Protein AF-A0A0R2JJT0-F1 (afdb_monomer)

Organism: NCBI:txid1620

Structure (mmCIF, N/CA/C/O backbone):
data_AF-A0A0R2JJT0-F1
#
_entry.id   AF-A0A0R2JJT0-F1
#
loop_
_atom_site.group_PDB
_atom_site.id
_atom_site.type_symbol
_atom_site.label_atom_id
_atom_site.label_alt_id
_atom_site.label_comp_id
_atom_site.label_asym_id
_atom_site.label_entity_id
_atom_site.label_seq_id
_atom_site.pdbx_PDB_ins_code
_atom_site.Cartn_x
_atom_site.Cartn_y
_atom_site.Cartn_z
_atom_site.occupancy
_atom_site.B_iso_or_equiv
_atom_site.auth_seq_id
_atom_site.auth_comp_id
_atom_site.auth_asym_id
_atom_site.auth_atom_id
_atom_site.pdbx_PDB_model_num
ATOM 1 N N . MET A 1 1 ? -5.589 -6.168 -30.542 1.00 75.81 1 MET A N 1
ATOM 2 C CA . MET A 1 1 ? -5.222 -7.209 -29.555 1.00 75.81 1 MET A CA 1
ATOM 3 C C . MET A 1 1 ? -4.360 -6.554 -28.489 1.00 75.81 1 MET A C 1
ATOM 5 O O . MET A 1 1 ? -3.458 -5.815 -28.859 1.00 75.81 1 MET A O 1
ATOM 9 N N . ILE A 1 2 ? -4.663 -6.746 -27.204 1.00 85.06 2 ILE A N 1
ATOM 10 C CA . ILE A 1 2 ? -3.824 -6.237 -26.106 1.00 85.06 2 ILE A CA 1
ATOM 11 C C . ILE A 1 2 ? -2.574 -7.119 -2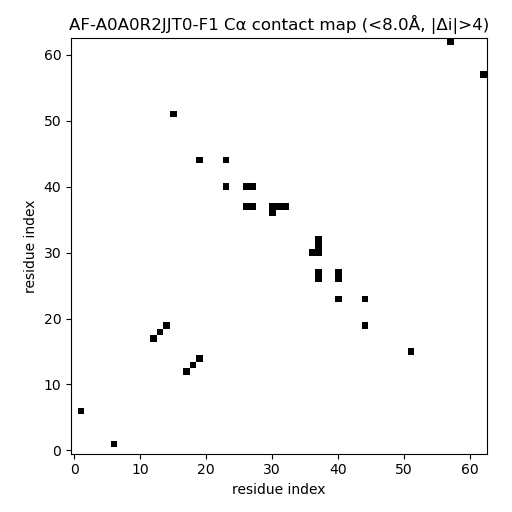6.033 1.00 85.06 2 ILE A C 1
ATOM 13 O O . ILE A 1 2 ? -2.692 -8.342 -26.085 1.00 85.06 2 ILE A O 1
ATOM 17 N N . SER A 1 3 ? -1.384 -6.520 -25.958 1.00 95.12 3 SER A N 1
ATOM 18 C CA . SER A 1 3 ? -0.149 -7.298 -25.856 1.00 95.12 3 SER A CA 1
ATOM 19 C C . SER A 1 3 ? -0.026 -7.949 -24.469 1.00 95.12 3 SER A C 1
ATOM 21 O O . SER A 1 3 ? -0.514 -7.386 -23.482 1.00 95.12 3 SER A O 1
ATOM 23 N N . PRO A 1 4 ? 0.665 -9.097 -24.346 1.00 94.00 4 PRO A N 1
ATOM 24 C CA . PRO A 1 4 ? 0.914 -9.724 -23.045 1.00 94.00 4 PRO A CA 1
ATOM 25 C C . PRO A 1 4 ? 1.586 -8.780 -22.036 1.00 94.00 4 PRO A C 1
ATOM 27 O O . PRO A 1 4 ? 1.263 -8.809 -20.853 1.00 94.00 4 PRO A O 1
ATOM 30 N N . ALA A 1 5 ? 2.468 -7.894 -22.510 1.00 91.88 5 ALA A N 1
ATOM 31 C CA . ALA A 1 5 ? 3.144 -6.901 -21.677 1.00 91.88 5 ALA A CA 1
ATOM 32 C C . ALA A 1 5 ? 2.174 -5.864 -21.088 1.00 91.88 5 ALA A C 1
ATOM 34 O O . ALA A 1 5 ? 2.270 -5.537 -19.907 1.00 91.88 5 ALA A O 1
ATOM 35 N N . ILE A 1 6 ? 1.207 -5.382 -21.879 1.00 92.00 6 ILE A N 1
ATOM 36 C CA . ILE A 1 6 ? 0.178 -4.453 -21.387 1.00 92.00 6 ILE A CA 1
ATOM 37 C C . ILE A 1 6 ? -0.698 -5.148 -20.342 1.00 92.00 6 ILE A C 1
ATOM 39 O O . ILE A 1 6 ? -0.976 -4.567 -19.295 1.00 92.00 6 ILE A O 1
ATOM 43 N N . LEU A 1 7 ? -1.091 -6.403 -20.583 1.00 95.00 7 LEU A N 1
ATOM 44 C CA . LEU A 1 7 ? -1.884 -7.171 -19.622 1.00 95.00 7 LEU A CA 1
ATOM 45 C C . LEU A 1 7 ? -1.144 -7.351 -18.288 1.00 95.00 7 LEU A C 1
ATOM 47 O O . LEU A 1 7 ? -1.730 -7.118 -17.232 1.00 95.00 7 LEU A O 1
ATOM 51 N N . LEU A 1 8 ? 0.144 -7.704 -18.337 1.00 94.81 8 LEU A N 1
ATOM 52 C CA . LEU A 1 8 ? 0.987 -7.825 -17.148 1.00 94.81 8 LEU A CA 1
ATOM 53 C C . LEU A 1 8 ? 1.117 -6.483 -16.411 1.00 94.81 8 LEU A C 1
ATOM 55 O O . LEU A 1 8 ? 0.962 -6.436 -15.192 1.00 94.81 8 LEU A O 1
ATOM 59 N N . GLY A 1 9 ? 1.326 -5.382 -17.138 1.00 90.25 9 GLY A N 1
ATOM 60 C CA . GLY A 1 9 ? 1.378 -4.039 -16.557 1.00 90.25 9 GLY A CA 1
ATOM 61 C C . GLY A 1 9 ? 0.089 -3.663 -15.820 1.00 90.25 9 GLY A C 1
ATOM 62 O O . GLY A 1 9 ? 0.144 -3.167 -14.695 1.00 90.25 9 GLY A O 1
ATOM 63 N N . MET A 1 10 ? -1.078 -3.969 -16.398 1.00 92.69 10 MET A N 1
ATOM 64 C CA . MET A 1 10 ? -2.367 -3.745 -15.732 1.00 92.69 10 MET A CA 1
ATOM 65 C C . MET A 1 10 ? -2.537 -4.610 -14.478 1.00 92.69 10 MET A C 1
ATOM 67 O O . MET A 1 10 ? -3.073 -4.132 -13.481 1.00 92.69 10 MET A O 1
ATOM 71 N N . GLN A 1 11 ? -2.088 -5.868 -14.507 1.00 94.44 11 GLN A N 1
ATOM 72 C CA . GLN A 1 11 ? -2.146 -6.756 -13.341 1.00 94.44 11 GLN A CA 1
ATOM 73 C C . GLN A 1 11 ? -1.265 -6.242 -12.200 1.00 94.44 11 GLN A C 1
ATOM 75 O O . GLN A 1 11 ? -1.720 -6.190 -11.058 1.00 94.44 11 GLN A O 1
ATOM 80 N N . ILE A 1 12 ? -0.040 -5.807 -12.508 1.00 93.69 12 ILE A N 1
ATOM 81 C CA . ILE A 1 12 ? 0.871 -5.208 -11.526 1.00 93.69 12 ILE A CA 1
ATOM 82 C C . ILE A 1 12 ? 0.254 -3.930 -10.957 1.00 93.69 12 ILE A C 1
ATOM 84 O O . ILE A 1 12 ? 0.193 -3.773 -9.740 1.00 93.69 12 ILE A O 1
ATOM 88 N N . PHE A 1 13 ? -0.272 -3.049 -11.810 1.00 91.06 13 PHE A N 1
ATOM 89 C CA . PHE A 1 13 ? -0.959 -1.840 -11.358 1.00 91.06 13 PHE A CA 1
ATOM 90 C C . PHE A 1 13 ? -2.134 -2.166 -10.429 1.00 91.06 13 PHE A C 1
ATOM 92 O O . PHE A 1 13 ? -2.262 -1.570 -9.361 1.00 91.06 13 PHE A O 1
ATOM 99 N N . ALA A 1 14 ? -2.974 -3.139 -10.787 1.00 93.69 14 ALA A N 1
ATOM 100 C CA . ALA A 1 14 ? -4.094 -3.551 -9.950 1.00 93.69 14 ALA A CA 1
ATOM 101 C C . ALA A 1 14 ? -3.626 -4.114 -8.597 1.00 93.69 14 ALA A C 1
ATOM 103 O O . ALA A 1 14 ? -4.194 -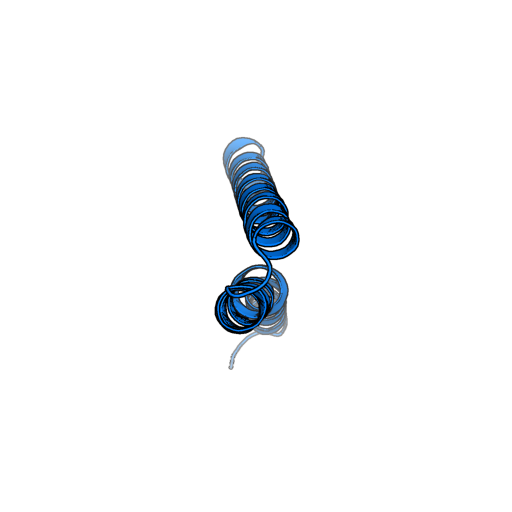3.768 -7.560 1.00 93.69 14 ALA A O 1
ATOM 104 N N . ALA A 1 15 ? -2.573 -4.932 -8.591 1.00 94.94 15 ALA A N 1
ATOM 105 C CA . ALA A 1 15 ? -2.009 -5.509 -7.374 1.00 94.94 15 ALA A CA 1
ATOM 106 C C . ALA A 1 15 ? -1.358 -4.455 -6.463 1.00 94.94 15 ALA A C 1
ATOM 108 O O . ALA A 1 15 ? -1.458 -4.566 -5.244 1.00 94.94 15 ALA A O 1
ATOM 109 N N . VAL A 1 16 ? -0.721 -3.432 -7.039 1.00 95.19 16 VAL A N 1
ATOM 110 C CA . VAL A 1 16 ? -0.002 -2.391 -6.291 1.00 95.19 16 VAL A CA 1
ATOM 111 C C . VAL A 1 16 ? -0.925 -1.254 -5.848 1.00 95.19 16 VAL A C 1
ATOM 113 O O . VAL A 1 16 ? -0.777 -0.745 -4.742 1.00 95.19 16 VAL A O 1
ATOM 116 N N . MET A 1 17 ? -1.888 -0.846 -6.672 1.00 94.19 17 MET A N 1
ATOM 117 C CA . MET A 1 17 ? -2.735 0.317 -6.385 1.00 94.19 17 MET A CA 1
ATOM 118 C C . MET A 1 17 ? -4.117 -0.095 -5.893 1.00 94.19 17 MET A C 1
ATOM 120 O O . MET A 1 17 ? -4.556 0.340 -4.834 1.00 94.19 17 MET A O 1
ATOM 124 N N . ILE A 1 18 ? -4.815 -0.955 -6.634 1.00 94.62 18 ILE A N 1
ATOM 125 C CA . ILE A 1 18 ? -6.238 -1.215 -6.382 1.00 94.62 18 ILE A CA 1
ATOM 126 C C . ILE A 1 18 ? -6.433 -2.118 -5.167 1.00 94.62 18 ILE A C 1
ATOM 128 O O . ILE A 1 18 ? -7.209 -1.786 -4.268 1.00 94.62 18 ILE A O 1
ATOM 132 N N . LEU A 1 19 ? -5.726 -3.247 -5.112 1.00 95.00 19 LEU A N 1
ATOM 133 C CA . LEU A 1 19 ? -5.900 -4.222 -4.038 1.00 95.00 19 LEU A CA 1
ATOM 134 C C . LEU A 1 19 ? -5.606 -3.620 -2.645 1.00 95.00 19 LEU A C 1
ATOM 136 O O . LEU A 1 19 ? -6.465 -3.747 -1.767 1.00 95.00 19 LEU A O 1
ATOM 140 N N . PRO A 1 20 ? -4.493 -2.893 -2.418 1.00 95.81 20 PRO A N 1
ATOM 141 C CA . PRO A 1 20 ? -4.209 -2.293 -1.116 1.00 95.81 20 PRO A CA 1
ATOM 142 C C . PRO A 1 20 ? -5.218 -1.210 -0.740 1.00 95.81 20 PRO A C 1
ATOM 144 O O . PRO A 1 20 ? -5.620 -1.139 0.419 1.00 95.81 20 PRO A O 1
ATOM 147 N N . THR A 1 21 ? -5.695 -0.410 -1.701 1.00 96.19 21 THR A N 1
ATOM 148 C CA . THR A 1 21 ? -6.747 0.589 -1.454 1.00 96.19 21 THR A CA 1
ATOM 149 C C . THR A 1 21 ? -8.063 -0.057 -1.033 1.00 96.19 21 THR A C 1
ATOM 151 O O . THR A 1 21 ? -8.721 0.444 -0.117 1.00 96.19 21 THR A O 1
ATOM 154 N N . VAL A 1 22 ? -8.454 -1.174 -1.653 1.00 97.25 22 VAL A N 1
ATOM 155 C CA . VAL A 1 22 ? -9.662 -1.916 -1.263 1.00 97.25 22 VAL A CA 1
ATOM 156 C C . VAL A 1 22 ? -9.500 -2.495 0.142 1.00 97.25 22 VAL A C 1
ATOM 158 O O . VAL A 1 22 ? -10.371 -2.276 0.987 1.00 97.25 22 VAL A O 1
ATOM 161 N N . ILE A 1 23 ? -8.374 -3.159 0.423 1.00 96.69 23 ILE A N 1
ATOM 162 C CA . ILE A 1 23 ? -8.069 -3.716 1.752 1.00 96.69 23 ILE A CA 1
ATOM 163 C C . ILE A 1 23 ? -8.101 -2.612 2.813 1.00 96.69 23 ILE A C 1
ATOM 165 O O . ILE A 1 23 ? -8.766 -2.762 3.839 1.00 96.69 23 ILE A O 1
ATOM 169 N N . TYR A 1 24 ? -7.444 -1.481 2.549 1.00 97.31 24 TYR A N 1
ATOM 170 C CA . TYR A 1 24 ? -7.444 -0.332 3.444 1.00 97.31 24 TYR A CA 1
ATOM 171 C C . TYR A 1 24 ? -8.851 0.225 3.658 1.00 97.31 24 TYR A C 1
ATOM 173 O O . TYR A 1 24 ? -9.232 0.475 4.794 1.00 97.31 24 TYR A O 1
ATOM 181 N N . SER A 1 25 ? -9.653 0.379 2.603 1.00 97.00 25 SER A N 1
ATOM 182 C CA . SER A 1 25 ? -11.010 0.936 2.704 1.00 97.00 25 SER A CA 1
ATOM 183 C C . SER A 1 25 ? -11.936 0.051 3.541 1.00 97.00 25 SER A C 1
ATOM 185 O O . SER A 1 25 ? -12.691 0.547 4.384 1.00 97.00 25 SER A O 1
ATOM 187 N N . VAL A 1 26 ? -11.856 -1.268 3.340 1.00 97.44 26 VAL A N 1
ATOM 188 C CA . VAL A 1 26 ? -12.594 -2.253 4.139 1.00 97.44 26 VAL A CA 1
ATOM 189 C C . VAL A 1 26 ? -12.109 -2.221 5.588 1.00 97.44 26 VAL A C 1
ATOM 191 O O . VAL A 1 26 ? -12.918 -2.042 6.501 1.00 97.44 26 VAL A O 1
ATOM 194 N N . GLY A 1 27 ? -10.794 -2.300 5.805 1.00 96.69 27 GLY A N 1
ATOM 195 C CA . GLY A 1 27 ? -10.192 -2.214 7.134 1.00 96.69 27 GLY A CA 1
ATOM 196 C C . GLY A 1 27 ? -10.544 -0.912 7.856 1.00 96.69 27 GLY A C 1
ATOM 197 O O . GLY A 1 27 ? -10.869 -0.935 9.037 1.00 96.69 27 GLY A O 1
ATOM 198 N N . HIS A 1 28 ? -10.576 0.217 7.149 1.00 95.81 28 HIS A N 1
ATOM 199 C CA . HIS A 1 28 ? -10.904 1.526 7.705 1.00 95.81 28 HIS A CA 1
ATOM 200 C C . HIS A 1 28 ? -12.330 1.545 8.255 1.00 95.81 28 HIS A C 1
ATOM 202 O O . HIS A 1 28 ? -12.559 2.078 9.336 1.00 95.81 28 HIS A O 1
ATOM 208 N N . ARG A 1 29 ? -13.297 0.939 7.554 1.00 96.06 29 ARG A N 1
ATOM 209 C CA . ARG A 1 29 ? -14.667 0.813 8.075 1.00 96.06 29 ARG A CA 1
ATOM 210 C C . ARG A 1 29 ? -14.740 -0.121 9.277 1.00 96.06 29 ARG A C 1
ATOM 212 O O . ARG A 1 29 ? -15.354 0.248 10.274 1.00 96.06 29 ARG A O 1
ATOM 219 N N . LEU A 1 30 ? -14.119 -1.296 9.193 1.00 96.94 30 LEU A N 1
ATOM 220 C CA . LEU A 1 30 ? -14.224 -2.329 10.228 1.00 96.94 30 LEU A CA 1
ATOM 221 C C . LEU A 1 30 ? -13.487 -1.961 11.520 1.00 96.94 30 LEU A C 1
ATOM 223 O O . LEU A 1 30 ? -13.954 -2.284 12.607 1.00 96.94 30 LEU A O 1
ATOM 227 N N . MET A 1 31 ? -12.352 -1.268 11.411 1.00 95.69 31 MET A N 1
ATOM 228 C CA . MET A 1 31 ? -11.469 -0.987 12.545 1.00 95.69 31 MET A CA 1
ATOM 229 C C . MET A 1 31 ? -11.793 0.322 13.266 1.00 95.69 31 MET A C 1
ATOM 231 O O . MET A 1 31 ? -11.190 0.591 14.298 1.00 95.69 31 MET A O 1
ATOM 235 N N . ARG A 1 32 ? -12.759 1.119 12.784 1.00 93.62 32 ARG A N 1
ATOM 236 C CA . ARG A 1 32 ? -13.212 2.364 13.443 1.00 93.62 32 ARG A CA 1
ATOM 237 C C . ARG A 1 32 ? -13.467 2.230 14.954 1.00 93.62 32 ARG A C 1
ATOM 239 O O . ARG A 1 32 ? -13.053 3.133 15.676 1.00 93.62 32 ARG A O 1
ATOM 246 N N . PRO A 1 33 ? -14.084 1.143 15.461 1.00 97.38 33 PRO A N 1
ATOM 247 C CA . PRO A 1 33 ? -14.295 0.959 16.899 1.00 97.38 33 PRO A CA 1
ATOM 248 C C . PRO A 1 33 ? -13.014 0.691 17.706 1.00 97.38 33 PRO A C 1
ATOM 250 O O . PRO A 1 33 ? -13.057 0.734 18.932 1.00 97.38 33 PRO A O 1
ATOM 253 N N . PHE A 1 34 ? -11.883 0.405 17.050 1.00 97.00 34 PHE A N 1
ATOM 254 C CA . PHE A 1 34 ? -10.608 0.030 17.669 1.00 97.00 34 PHE A CA 1
ATOM 255 C C . PHE A 1 34 ? -9.525 1.079 17.352 1.00 97.00 34 PHE A C 1
ATOM 257 O O . PHE A 1 34 ? -8.729 0.885 16.430 1.00 97.00 34 PHE A O 1
ATOM 264 N N . PRO A 1 35 ? -9.419 2.182 18.121 1.00 93.88 35 PRO A N 1
ATOM 265 C CA . PRO A 1 35 ? -8.633 3.360 17.735 1.00 93.88 35 PRO A CA 1
ATOM 266 C C . PRO A 1 35 ? -7.151 3.079 17.468 1.00 93.88 35 PRO A C 1
ATOM 268 O O . PRO A 1 35 ? -6.561 3.646 16.551 1.00 93.88 35 PRO A O 1
ATOM 271 N N . ARG A 1 36 ? -6.539 2.172 18.241 1.00 96.88 36 ARG A N 1
ATOM 272 C CA . ARG A 1 36 ? -5.127 1.797 18.060 1.00 96.88 36 ARG A CA 1
ATOM 273 C C . ARG A 1 36 ? -4.900 1.062 16.740 1.00 96.88 36 ARG A C 1
ATOM 275 O O . ARG A 1 36 ? -3.968 1.392 16.015 1.00 96.88 36 ARG A O 1
ATOM 282 N N . VAL A 1 37 ? -5.768 0.100 16.420 1.00 94.81 37 VAL A N 1
ATOM 283 C CA . VAL A 1 37 ? -5.695 -0.685 15.177 1.00 94.81 37 VAL A CA 1
ATOM 284 C C . VAL A 1 37 ? -6.043 0.190 13.978 1.00 94.81 37 VAL A C 1
ATOM 286 O O . VAL A 1 37 ? -5.364 0.139 12.957 1.00 94.81 37 VAL A O 1
ATOM 289 N N . PHE A 1 38 ? -7.047 1.053 14.123 1.00 94.75 38 PHE A N 1
ATOM 290 C CA . PHE A 1 38 ? -7.407 2.049 13.124 1.00 94.75 38 PHE A CA 1
ATOM 291 C C . PHE A 1 38 ? -6.226 2.961 12.789 1.00 94.75 38 PHE A C 1
ATOM 293 O O . PHE A 1 38 ? -5.887 3.109 11.618 1.00 94.75 38 PHE A O 1
ATOM 300 N N . ASN A 1 39 ? -5.551 3.523 13.794 1.00 97.06 39 ASN A N 1
ATOM 301 C CA . ASN A 1 39 ? -4.393 4.383 13.564 1.00 97.06 39 ASN A CA 1
ATOM 302 C C . ASN A 1 39 ? -3.224 3.615 12.926 1.00 97.06 39 ASN A C 1
ATOM 304 O O . ASN A 1 39 ? -2.626 4.092 11.964 1.00 97.06 39 ASN A O 1
ATOM 308 N N . ALA A 1 40 ? -2.944 2.396 13.400 1.00 97.12 40 ALA A N 1
ATOM 309 C CA . ALA A 1 40 ? -1.924 1.537 12.801 1.00 97.12 40 ALA A CA 1
ATOM 310 C C . ALA A 1 40 ? -2.207 1.269 11.313 1.00 97.12 40 ALA A C 1
ATOM 312 O O . ALA A 1 40 ? -1.301 1.377 10.491 1.00 97.12 40 ALA A O 1
ATOM 313 N N . LEU A 1 41 ? -3.465 1.009 10.946 1.00 97.19 41 LEU A N 1
ATOM 314 C CA . LEU A 1 41 ? -3.872 0.816 9.555 1.00 97.19 41 LEU A CA 1
ATOM 315 C C . LEU A 1 41 ? -3.585 2.052 8.682 1.00 97.19 41 LEU A C 1
ATOM 317 O O . LEU A 1 41 ? -3.132 1.895 7.551 1.00 97.19 41 LEU A O 1
ATOM 321 N N . HIS A 1 42 ? -3.805 3.268 9.196 1.00 97.06 42 HIS A N 1
ATOM 322 C CA . HIS A 1 42 ? -3.495 4.503 8.460 1.00 97.06 42 HIS A CA 1
ATOM 323 C C . HIS A 1 42 ? -1.998 4.683 8.265 1.00 97.06 42 HIS A C 1
ATOM 325 O O . HIS A 1 42 ? -1.566 5.035 7.171 1.00 97.06 42 HIS A O 1
ATOM 331 N N . ILE A 1 43 ? -1.212 4.421 9.308 1.00 98.19 43 ILE A N 1
ATOM 332 C CA . ILE A 1 43 ? 0.246 4.525 9.242 1.00 98.19 43 ILE A CA 1
ATOM 333 C C . ILE A 1 43 ? 0.792 3.527 8.219 1.00 98.19 43 ILE A C 1
ATOM 335 O O . ILE A 1 43 ? 1.573 3.909 7.351 1.00 98.19 43 ILE A O 1
ATOM 339 N N . VAL A 1 44 ? 0.346 2.268 8.274 1.00 97.69 44 VAL A N 1
ATOM 340 C CA . VAL A 1 44 ? 0.798 1.219 7.350 1.00 97.69 44 VAL A CA 1
ATOM 341 C C . VAL A 1 44 ? 0.401 1.548 5.912 1.00 97.69 44 VAL A C 1
ATOM 343 O O . VAL A 1 44 ? 1.246 1.496 5.021 1.00 97.69 44 VAL A O 1
ATOM 346 N N . PHE A 1 45 ? -0.855 1.931 5.672 1.00 97.75 45 PHE A N 1
ATOM 347 C CA . PHE A 1 4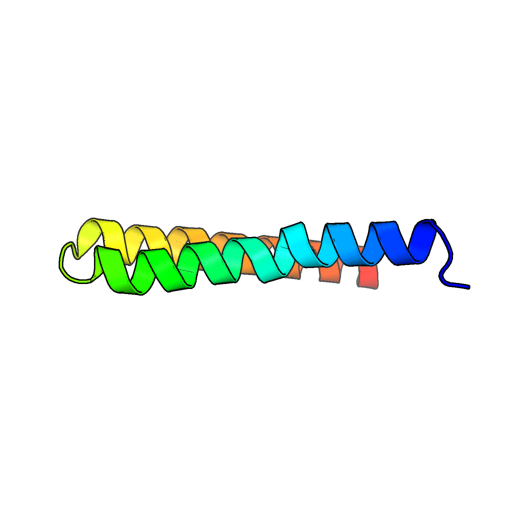5 ? -1.310 2.270 4.325 1.00 97.75 45 PHE A CA 1
ATOM 348 C C . PHE A 1 45 ? -0.645 3.542 3.786 1.00 97.75 45 PHE A C 1
ATOM 350 O O . PHE A 1 45 ? -0.204 3.564 2.641 1.00 97.75 45 PHE A O 1
ATOM 357 N N . GLY A 1 46 ? -0.507 4.583 4.6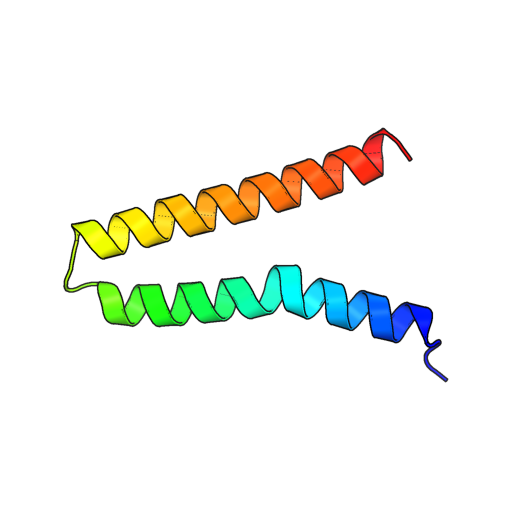09 1.00 97.44 46 GLY A N 1
ATOM 358 C CA . GLY A 1 46 ? 0.201 5.807 4.235 1.00 97.44 46 GLY A CA 1
ATOM 359 C C . GLY A 1 46 ? 1.673 5.548 3.909 1.00 97.44 46 GLY A C 1
ATOM 360 O O . GLY A 1 46 ? 2.165 6.022 2.887 1.00 97.44 46 GLY A O 1
ATOM 361 N N . GLY A 1 47 ? 2.356 4.737 4.723 1.00 98.25 47 GLY A N 1
ATOM 362 C CA . GLY A 1 47 ? 3.737 4.320 4.471 1.00 98.25 47 GLY A CA 1
ATOM 363 C C . GLY A 1 47 ? 3.887 3.509 3.183 1.00 98.25 47 GLY A C 1
ATOM 364 O O . GLY A 1 47 ? 4.821 3.741 2.418 1.00 98.25 47 GLY A O 1
ATOM 365 N N . TYR A 1 48 ? 2.937 2.616 2.901 1.00 97.94 48 TYR A N 1
ATOM 366 C CA . TYR A 1 48 ? 2.880 1.881 1.639 1.00 97.94 48 TYR A CA 1
ATOM 367 C C . TYR A 1 48 ? 2.697 2.815 0.432 1.00 97.94 48 TYR A C 1
ATOM 369 O O . TYR A 1 48 ? 3.437 2.723 -0.543 1.00 97.94 48 TYR A O 1
ATOM 377 N N . MET A 1 49 ? 1.759 3.764 0.494 1.00 97.56 49 MET A N 1
ATOM 378 C CA . MET A 1 49 ? 1.549 4.718 -0.602 1.00 97.56 49 MET A CA 1
ATOM 379 C C . MET A 1 49 ? 2.778 5.602 -0.838 1.00 97.56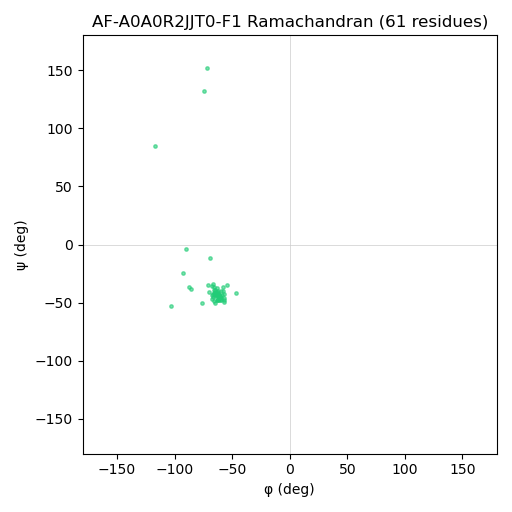 49 MET A C 1
ATOM 381 O O . MET A 1 49 ? 3.124 5.883 -1.986 1.00 97.56 49 MET A O 1
ATOM 385 N N . LEU A 1 50 ? 3.465 6.004 0.234 1.00 97.94 50 LEU A N 1
ATOM 386 C CA . LEU A 1 50 ? 4.713 6.752 0.134 1.00 97.94 50 LEU A CA 1
ATOM 387 C C . LEU A 1 50 ? 5.815 5.925 -0.540 1.00 97.94 50 LEU A C 1
ATOM 389 O O . LEU A 1 50 ? 6.508 6.449 -1.408 1.00 97.94 50 LEU A O 1
ATOM 393 N N . SER A 1 51 ? 5.972 4.645 -0.190 1.00 97.25 51 SER A N 1
ATOM 394 C CA . SER A 1 51 ? 6.997 3.799 -0.812 1.00 97.25 51 SER A CA 1
ATOM 395 C C . SER A 1 51 ? 6.724 3.557 -2.298 1.00 97.25 51 SER A C 1
ATOM 397 O O . SER A 1 51 ? 7.655 3.634 -3.099 1.00 97.25 51 SER A O 1
ATOM 399 N N . VAL A 1 52 ? 5.460 3.355 -2.688 1.00 95.94 52 VAL A N 1
ATOM 400 C CA . VAL A 1 52 ? 5.056 3.239 -4.099 1.00 95.94 52 VAL A CA 1
ATOM 401 C C . VAL A 1 52 ? 5.350 4.530 -4.864 1.00 95.94 52 VAL A C 1
ATOM 403 O O . VAL A 1 52 ? 5.910 4.473 -5.959 1.00 95.94 52 VAL A O 1
ATOM 406 N N . LEU A 1 53 ? 5.028 5.693 -4.289 1.00 95.12 53 LEU A N 1
ATOM 407 C CA . LEU A 1 53 ? 5.340 6.988 -4.896 1.00 95.12 53 LEU A CA 1
ATOM 408 C C . LEU A 1 53 ? 6.850 7.166 -5.087 1.00 95.12 53 LEU A C 1
ATOM 410 O O . LEU A 1 53 ? 7.285 7.541 -6.173 1.00 95.12 53 LEU A O 1
ATOM 414 N N . LEU A 1 54 ? 7.647 6.880 -4.055 1.00 97.31 54 LEU A N 1
ATOM 415 C CA . LEU A 1 54 ? 9.104 6.980 -4.136 1.00 97.31 54 LEU A CA 1
ATOM 416 C C . LEU A 1 54 ? 9.664 6.046 -5.209 1.00 97.31 54 LEU A C 1
ATOM 418 O O . LEU A 1 54 ? 10.461 6.494 -6.023 1.00 97.31 54 LEU A O 1
ATOM 422 N N . ALA A 1 55 ? 9.203 4.796 -5.271 1.00 95.00 55 ALA A N 1
ATOM 423 C CA . ALA A 1 55 ? 9.619 3.854 -6.305 1.00 95.00 55 ALA A CA 1
ATOM 424 C C . ALA A 1 55 ? 9.272 4.359 -7.715 1.00 95.00 55 ALA A C 1
ATOM 426 O O . ALA A 1 55 ? 10.121 4.320 -8.604 1.00 95.00 55 ALA A O 1
ATOM 427 N N . ALA A 1 56 ? 8.059 4.885 -7.918 1.00 91.31 56 ALA A N 1
ATOM 428 C CA . ALA A 1 56 ? 7.644 5.448 -9.201 1.00 91.31 56 ALA A CA 1
ATOM 429 C C . ALA A 1 56 ? 8.498 6.662 -9.603 1.00 91.31 56 ALA 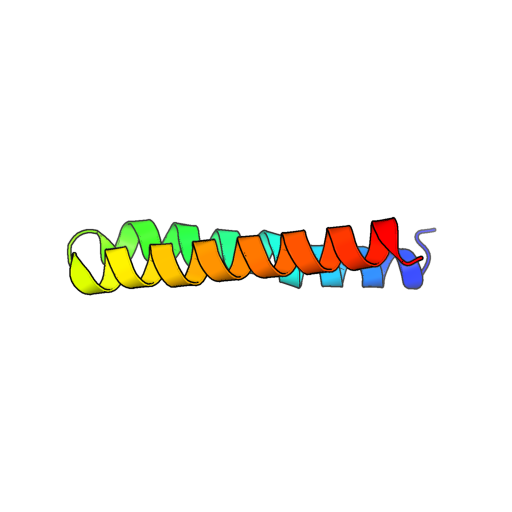A C 1
ATOM 431 O O . ALA A 1 56 ? 8.934 6.751 -10.749 1.00 91.31 56 ALA A O 1
ATOM 432 N N . LEU A 1 57 ? 8.786 7.564 -8.659 1.00 96.31 57 LEU A N 1
ATOM 433 C CA . LEU A 1 57 ? 9.668 8.709 -8.892 1.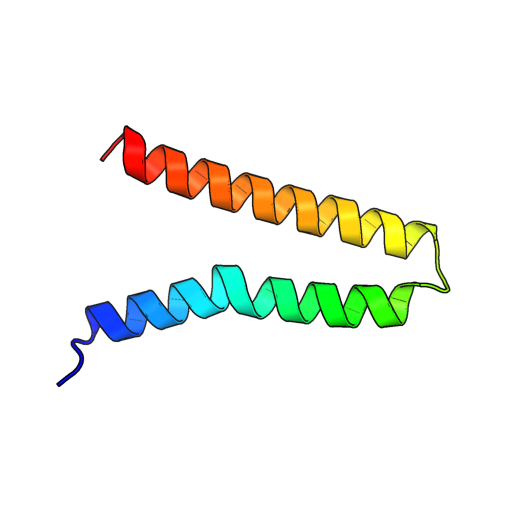00 96.31 57 LEU A CA 1
ATOM 434 C C . LEU A 1 57 ? 11.105 8.272 -9.180 1.00 96.31 57 LEU A C 1
ATOM 436 O O . LEU A 1 57 ? 11.727 8.818 -1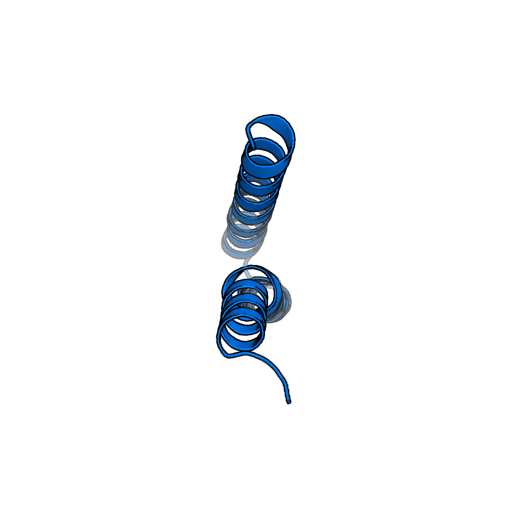0.083 1.00 96.31 57 LEU A O 1
ATOM 440 N N . THR A 1 58 ? 11.631 7.276 -8.463 1.00 96.62 58 THR A N 1
ATOM 441 C CA . THR A 1 58 ? 12.958 6.718 -8.744 1.00 96.62 58 THR A CA 1
ATOM 442 C C . THR A 1 58 ? 13.015 6.158 -10.156 1.00 96.62 58 THR A C 1
ATOM 444 O O . THR A 1 58 ? 13.952 6.475 -10.878 1.00 96.62 58 THR A O 1
ATOM 447 N N . VAL A 1 59 ? 12.012 5.386 -10.586 1.00 93.38 59 VAL A N 1
ATOM 448 C CA . VAL A 1 59 ? 11.980 4.878 -11.962 1.00 93.38 59 VAL A CA 1
ATOM 449 C C . VAL A 1 59 ? 11.931 6.027 -12.966 1.00 93.38 59 VAL A C 1
ATOM 451 O O . VAL A 1 59 ? 12.711 5.990 -13.904 1.00 93.38 59 VAL A O 1
ATOM 454 N N . LEU A 1 60 ? 11.085 7.040 -12.744 1.00 93.06 60 LEU A N 1
ATOM 455 C CA . LEU A 1 60 ? 10.907 8.186 -13.648 1.00 93.06 60 LEU A CA 1
ATOM 456 C C . LEU A 1 60 ? 12.139 9.098 -13.762 1.00 93.06 60 LEU A C 1
ATOM 458 O O . LEU A 1 60 ? 12.336 9.735 -14.788 1.00 93.06 60 LEU A O 1
ATOM 462 N N . ILE A 1 61 ? 12.903 9.250 -12.679 1.00 95.56 61 ILE A N 1
ATOM 463 C CA . ILE A 1 61 ? 14.070 10.144 -12.638 1.00 95.56 61 ILE A CA 1
ATOM 464 C C . ILE A 1 61 ? 15.328 9.417 -13.117 1.00 95.56 61 ILE A C 1
ATOM 466 O O . ILE A 1 61 ? 16.205 10.038 -13.714 1.00 95.56 61 ILE A O 1
ATOM 470 N N . VAL A 1 62 ? 15.451 8.128 -12.793 1.00 94.31 62 VAL A N 1
ATOM 471 C CA . VAL A 1 62 ? 16.672 7.347 -13.035 1.00 94.31 62 VAL A CA 1
ATOM 472 C C . VAL A 1 62 ? 16.635 6.609 -14.3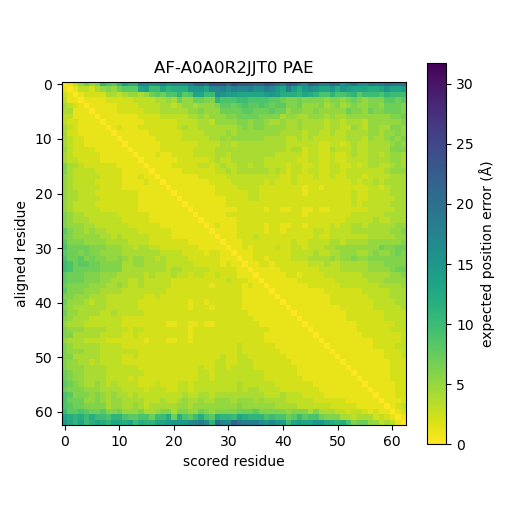76 1.00 94.31 62 VAL A C 1
ATOM 474 O O . VAL A 1 62 ? 17.705 6.320 -14.909 1.00 94.31 62 VAL A O 1
ATOM 477 N N . ASN A 1 63 ? 15.452 6.316 -14.929 1.00 67.94 63 ASN A N 1
ATOM 478 C CA . ASN A 1 63 ? 15.286 5.719 -16.264 1.00 67.94 63 ASN A CA 1
ATOM 479 C C . ASN A 1 63 ? 14.637 6.706 -17.230 1.00 67.94 63 ASN A C 1
ATOM 481 O O . ASN A 1 63 ? 14.963 6.612 -18.433 1.00 67.94 63 ASN A O 1
#

Sequence (63 aa):
MISPAILLGMQIFAAVMILPTVIYSVGHRLMRPFPRVFNALHIVFGGYMLSVLLAALTVLIVN

Foldseek 3Di:
DDDPVNVVVVVVCCVLPVVLVVVLVVCCVVCVVPVVSNVVSCVVSVVSVVVVVVVVVCVVVVD

Secondary structure (DSSP, 8-state):
---HHHHHHHHHHIIIIIHHHHHHHHHHHHHTT-HHHHHHHHHHHHHHHHHHHHHHHHHHHH-

Solvent-accessible surface area (backbone atoms only — not comparable to full-atom values): 3576 Å² total; per-residue (Å²): 131,87,51,71,68,57,54,51,52,52,51,52,46,40,61,68,51,50,50,52,50,51,52,48,55,53,46,54,66,71,27,60,91,40,64,69,60,35,50,50,51,50,52,54,52,51,51,49,53,50,51,53,51,50,52,50,49,49,49,68,74,77,103

Radius of gyration: 15.23 Å; Cα contacts (8 Å, |Δi|>4): 17; chains: 1; bounding box: 31×20×48 Å

pLDDT: mean 94.62, std 4.76, range [67.94, 98.25]

Mean predicted aligned error: 3.56 Å